Protein AF-A0A321L7L8-F1 (afdb_monomer)

Radius of gyration: 10.81 Å; Cα contacts (8 Å, |Δi|>4): 78; chains: 1; bounding box: 24×22×28 Å

Mean predicted aligned error: 4.42 Å

Structure (mmCIF, N/CA/C/O backbone):
data_AF-A0A321L7L8-F1
#
_entry.id   AF-A0A321L7L8-F1
#
loop_
_atom_site.group_PDB
_atom_site.id
_atom_site.type_symbol
_atom_site.label_atom_id
_atom_site.label_alt_id
_atom_site.label_comp_id
_atom_site.label_asym_id
_atom_site.label_entity_id
_atom_site.la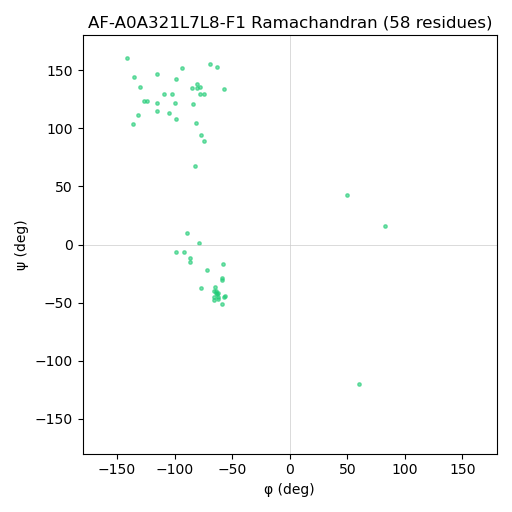bel_seq_id
_atom_site.pdbx_PDB_ins_code
_atom_site.Cartn_x
_atom_site.Cartn_y
_atom_site.Cartn_z
_atom_site.occupancy
_atom_site.B_iso_or_equiv
_atom_site.auth_seq_id
_atom_site.auth_comp_id
_atom_site.auth_asym_id
_atom_site.auth_atom_id
_atom_site.pdbx_PDB_model_num
ATOM 1 N N . MET A 1 1 ? -2.260 -5.327 -0.878 1.00 85.69 1 MET A N 1
ATOM 2 C CA . MET A 1 1 ? -1.867 -5.059 -2.272 1.00 85.69 1 MET A CA 1
ATOM 3 C C . MET A 1 1 ? -2.389 -6.188 -3.127 1.00 85.69 1 MET A C 1
ATOM 5 O O . MET A 1 1 ? -2.066 -7.330 -2.827 1.00 85.69 1 MET A O 1
ATOM 9 N N . SER A 1 2 ? -3.185 -5.876 -4.140 1.00 89.31 2 SER A N 1
ATOM 10 C CA . SER A 1 2 ? -3.650 -6.838 -5.141 1.00 89.31 2 SER A CA 1
ATOM 11 C C . SER A 1 2 ? -3.525 -6.219 -6.524 1.00 89.31 2 SER A C 1
ATOM 13 O O . SER A 1 2 ? -3.749 -5.019 -6.655 1.00 89.31 2 SER A O 1
ATOM 15 N N . TRP A 1 3 ? -3.179 -7.000 -7.542 1.00 90.94 3 TRP A N 1
ATOM 16 C CA . TRP A 1 3 ? -3.169 -6.500 -8.916 1.00 90.94 3 TRP A CA 1
ATOM 17 C C . TRP A 1 3 ? -4.600 -6.357 -9.453 1.00 90.94 3 TRP A C 1
ATOM 19 O O . TRP A 1 3 ? -5.396 -7.291 -9.356 1.00 90.94 3 TRP A O 1
ATOM 29 N N . ASP A 1 4 ? -4.931 -5.194 -10.015 1.00 89.94 4 ASP A N 1
ATOM 30 C CA . ASP A 1 4 ? -6.188 -4.954 -10.720 1.00 89.94 4 ASP A CA 1
ATOM 31 C C . ASP A 1 4 ? -5.951 -5.090 -12.229 1.00 89.94 4 ASP A C 1
ATOM 33 O O . ASP A 1 4 ? -5.318 -4.241 -12.859 1.00 89.94 4 ASP A O 1
ATOM 37 N N . THR A 1 5 ? -6.458 -6.170 -12.827 1.00 87.44 5 THR A N 1
ATOM 38 C CA . THR A 1 5 ? -6.288 -6.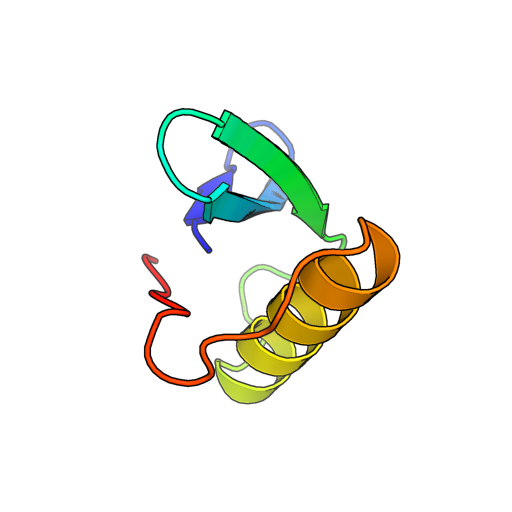449 -14.262 1.00 87.44 5 THR A CA 1
ATOM 39 C C . THR A 1 5 ? -7.115 -5.527 -15.155 1.00 87.44 5 THR A C 1
ATOM 41 O O . THR A 1 5 ? -6.767 -5.350 -16.320 1.00 87.44 5 THR A O 1
ATOM 44 N N . SER A 1 6 ? -8.183 -4.912 -14.636 1.00 88.06 6 SER A N 1
ATOM 45 C CA . SER A 1 6 ? -9.032 -4.002 -15.410 1.00 88.06 6 SER A CA 1
ATOM 46 C C . SER A 1 6 ? -8.377 -2.639 -15.586 1.00 88.06 6 SER A C 1
ATOM 48 O O . SER A 1 6 ? -8.531 -2.019 -16.636 1.00 88.06 6 SER A O 1
ATOM 50 N N . LYS A 1 7 ? -7.683 -2.156 -14.556 1.00 86.12 7 LYS A N 1
ATOM 51 C CA . LYS A 1 7 ? -6.965 -0.878 -14.572 1.00 86.12 7 LYS A CA 1
ATOM 52 C C . LYS A 1 7 ? -5.473 -1.035 -14.837 1.00 86.12 7 LYS A C 1
ATOM 54 O O . LYS A 1 7 ? -4.805 -0.023 -15.002 1.00 86.12 7 LYS A O 1
ATOM 59 N N . SER A 1 8 ? -4.979 -2.274 -14.896 1.00 89.88 8 SER A N 1
ATOM 60 C CA . SER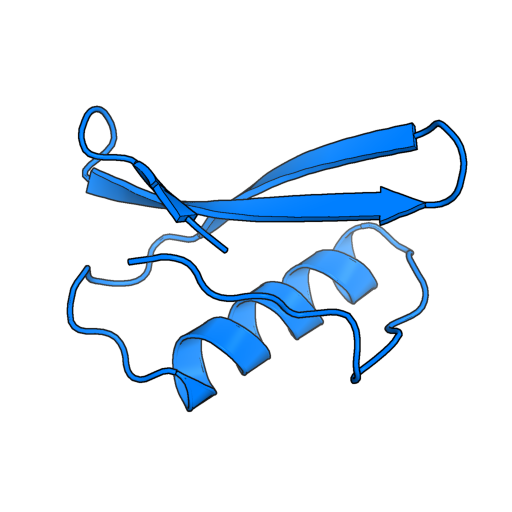 A 1 8 ? -3.554 -2.600 -15.015 1.00 89.88 8 SER A CA 1
ATOM 61 C C . SER A 1 8 ? -2.706 -1.848 -13.989 1.00 89.88 8 SER A C 1
ATOM 63 O O . SER A 1 8 ? -1.657 -1.314 -14.328 1.00 89.88 8 SER A O 1
ATOM 65 N N . ASN A 1 9 ? -3.192 -1.783 -12.748 1.00 91.06 9 ASN A N 1
ATOM 66 C CA . ASN A 1 9 ? -2.565 -1.045 -11.657 1.00 91.06 9 ASN A CA 1
ATOM 67 C C . ASN A 1 9 ? -2.680 -1.822 -10.344 1.00 91.06 9 ASN A C 1
ATOM 69 O O . ASN A 1 9 ? -3.537 -2.693 -10.180 1.00 91.06 9 ASN A O 1
ATOM 73 N N . TRP A 1 10 ? -1.835 -1.490 -9.372 1.00 91.88 10 TRP A N 1
ATOM 74 C CA . TRP A 1 10 ? -1.905 -2.109 -8.050 1.00 91.88 10 TRP A CA 1
ATOM 75 C C . TRP A 1 10 ? -2.989 -1.461 -7.197 1.00 91.88 10 TRP A C 1
ATOM 77 O O . TRP A 1 10 ? -3.105 -0.244 -7.145 1.00 91.88 10 TRP A O 1
ATOM 87 N N . LEU A 1 11 ? -3.756 -2.267 -6.471 1.00 91.38 11 LEU A N 1
ATOM 88 C CA . LEU A 1 11 ? -4.740 -1.816 -5.497 1.00 91.38 11 LEU A CA 1
ATOM 89 C C . LEU A 1 11 ? -4.212 -2.032 -4.074 1.00 91.38 11 LEU A C 1
ATOM 91 O O . LEU A 1 11 ? -4.066 -3.160 -3.587 1.00 91.38 11 LEU A O 1
ATOM 95 N N . VAL A 1 12 ? -3.955 -0.932 -3.377 1.00 89.94 12 VAL A N 1
ATOM 96 C CA . VAL A 1 12 ? -3.736 -0.899 -1.934 1.00 89.94 12 VAL A CA 1
ATOM 97 C C . VAL A 1 12 ? -5.097 -0.986 -1.255 1.00 89.94 12 VAL A C 1
ATOM 99 O O . VAL A 1 12 ? -6.009 -0.223 -1.567 1.00 89.94 12 VAL A O 1
ATOM 102 N N . ARG A 1 13 ? -5.230 -1.910 -0.305 1.00 89.19 13 ARG A N 1
ATOM 103 C CA . ARG A 1 13 ? -6.378 -1.986 0.597 1.00 89.19 13 ARG A CA 1
ATOM 104 C C . ARG A 1 13 ? -5.868 -1.713 2.003 1.00 89.19 13 ARG A C 1
ATOM 106 O O . ARG A 1 13 ? -5.070 -2.500 2.506 1.00 89.19 13 ARG A O 1
ATOM 113 N N . ILE A 1 14 ? -6.315 -0.611 2.582 1.00 86.38 14 ILE A N 1
ATOM 114 C CA . ILE A 1 14 ? -6.004 -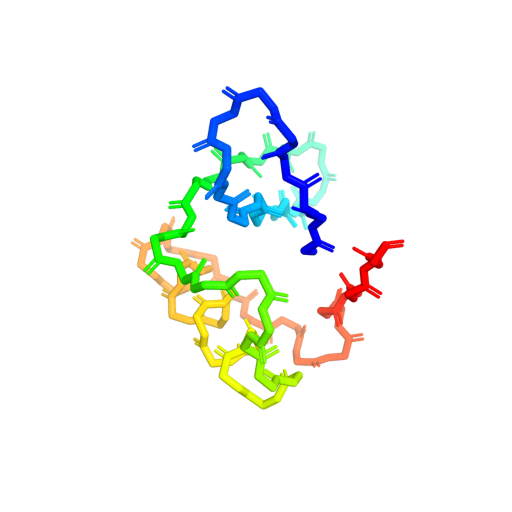0.179 3.943 1.00 86.38 14 ILE A CA 1
ATOM 115 C C . ILE A 1 14 ? -7.226 -0.528 4.783 1.00 86.38 14 ILE A C 1
ATOM 117 O O . ILE A 1 14 ? -8.349 -0.242 4.368 1.00 86.38 14 ILE A O 1
ATOM 121 N N . GLN A 1 15 ? -7.026 -1.206 5.907 1.00 84.00 15 GLN A N 1
ATOM 122 C CA . GLN A 1 15 ? -8.104 -1.577 6.816 1.00 84.00 15 GLN A CA 1
ATOM 123 C C . GLN A 1 15 ? -7.751 -1.097 8.219 1.00 84.00 15 GLN A C 1
ATOM 125 O O . GLN A 1 15 ? -6.718 -1.493 8.755 1.00 84.00 15 GLN A O 1
ATOM 130 N N . SER A 1 16 ? -8.633 -0.293 8.805 1.00 81.31 16 SER A N 1
ATOM 131 C CA . SER A 1 16 ? -8.479 0.259 10.149 1.00 81.31 16 SER A CA 1
ATOM 132 C C . SER A 1 16 ? -9.808 0.135 10.881 1.00 81.31 16 SER A C 1
ATOM 134 O O . SER A 1 16 ? -10.763 0.849 10.595 1.00 81.31 16 SER A O 1
ATOM 136 N N . GLY A 1 17 ? -9.893 -0.845 11.785 1.00 83.44 17 GLY A 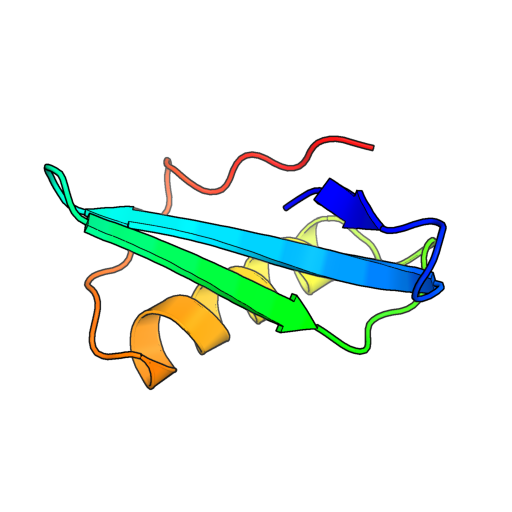N 1
ATOM 137 C CA . GLY A 1 17 ? -11.162 -1.230 12.404 1.00 83.44 17 GLY A CA 1
ATOM 138 C C . GLY A 1 17 ? -12.184 -1.694 11.358 1.00 83.44 17 GLY A C 1
ATOM 139 O O . GLY A 1 17 ? -11.936 -2.654 10.620 1.00 83.44 17 GLY A O 1
ATOM 140 N N . G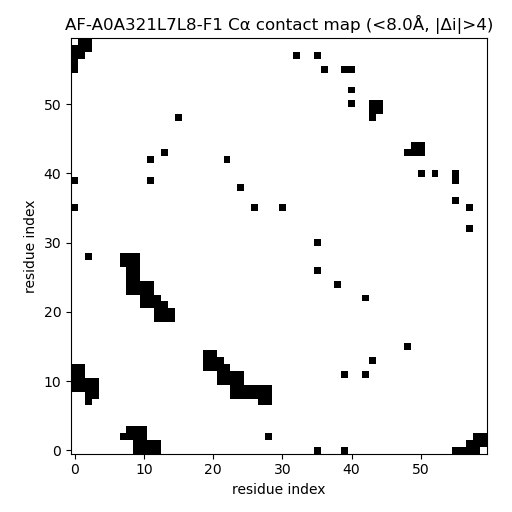LU A 1 18 ? -13.322 -1.001 11.299 1.00 85.88 18 GLU A N 1
ATOM 141 C CA . GLU A 1 18 ? -14.396 -1.218 10.318 1.00 85.88 18 GLU A CA 1
ATOM 142 C C . GLU A 1 18 ? -14.196 -0.439 9.009 1.00 85.88 18 GLU A C 1
ATOM 144 O O . GLU A 1 18 ? -14.820 -0.757 7.994 1.00 85.88 18 GLU A O 1
ATOM 149 N N . GLU A 1 19 ? -13.297 0.546 8.990 1.00 84.50 19 GLU A N 1
ATOM 150 C CA . GLU A 1 19 ? -13.034 1.352 7.805 1.00 84.50 19 GLU A CA 1
ATOM 151 C C . GLU A 1 19 ? -12.100 0.619 6.837 1.00 84.50 19 GLU A C 1
ATOM 153 O O . GLU A 1 19 ? -11.080 0.034 7.217 1.00 84.50 19 GLU A O 1
ATOM 158 N N . VAL A 1 20 ? -12.452 0.651 5.548 1.00 87.25 20 VAL A N 1
ATOM 159 C CA . VAL A 1 20 ? -11.653 0.058 4.471 1.00 87.25 20 VAL A CA 1
ATOM 160 C C . VAL A 1 20 ? -11.494 1.064 3.344 1.00 87.25 20 VAL A C 1
ATOM 162 O O . VAL A 1 20 ? -12.433 1.322 2.590 1.00 87.25 20 VAL A O 1
ATOM 165 N N . ILE A 1 21 ? -10.270 1.546 3.162 1.00 86.38 21 ILE A N 1
ATOM 166 C CA . ILE A 1 21 ? -9.903 2.419 2.051 1.00 86.38 21 ILE A CA 1
ATOM 167 C C . ILE A 1 21 ? -9.229 1.604 0.953 1.00 86.38 21 ILE A C 1
ATOM 169 O O . ILE A 1 21 ? -8.471 0.662 1.203 1.00 86.38 21 ILE A O 1
ATOM 173 N N . ARG A 1 22 ? -9.521 1.964 -0.298 1.00 89.44 22 ARG A N 1
ATOM 174 C CA . ARG A 1 22 ? -8.913 1.357 -1.482 1.00 89.44 22 ARG A CA 1
ATOM 175 C C . ARG A 1 22 ? -8.272 2.438 -2.334 1.00 89.44 22 ARG A C 1
ATOM 177 O O . ARG A 1 22 ? -8.952 3.368 -2.762 1.00 89.44 22 ARG A O 1
ATOM 184 N N . ARG A 1 23 ? -6.980 2.293 -2.610 1.00 90.25 23 ARG A N 1
ATOM 185 C CA . ARG A 1 23 ? -6.203 3.251 -3.401 1.00 90.25 23 ARG A CA 1
ATOM 186 C C . ARG A 1 23 ? -5.427 2.551 -4.493 1.00 90.25 23 ARG A C 1
ATOM 188 O O . ARG A 1 23 ? -4.816 1.517 -4.254 1.00 90.25 23 ARG A O 1
ATOM 195 N N . HIS A 1 24 ? -5.467 3.121 -5.689 1.00 89.75 24 HIS A N 1
ATOM 196 C CA . HIS A 1 24 ? -4.690 2.613 -6.808 1.00 89.75 24 HIS A CA 1
ATOM 197 C C . HIS A 1 24 ? -3.281 3.207 -6.758 1.00 89.75 24 HIS A C 1
ATOM 199 O O . HIS A 1 24 ? -3.123 4.411 -6.564 1.00 89.75 24 HIS A O 1
ATOM 205 N N . CYS A 1 25 ? -2.281 2.358 -6.953 1.00 86.62 25 CYS A N 1
ATOM 206 C CA . CYS A 1 25 ? -0.893 2.721 -7.157 1.00 86.62 25 CYS A CA 1
ATOM 207 C C . CYS A 1 25 ? -0.515 2.444 -8.607 1.00 86.62 25 CYS A C 1
ATOM 209 O O . CYS A 1 25 ? -0.710 1.337 -9.114 1.00 86.62 25 CYS A O 1
ATOM 211 N N . ASP A 1 26 ? 0.080 3.454 -9.228 1.00 86.81 26 ASP A N 1
ATOM 212 C CA . ASP A 1 26 ? 0.626 3.399 -10.579 1.00 86.81 26 ASP A CA 1
ATOM 213 C C . ASP A 1 26 ? 2.028 2.769 -10.533 1.00 86.81 26 ASP A C 1
ATOM 215 O O . ASP A 1 26 ? 3.061 3.424 -10.648 1.00 86.81 26 ASP A O 1
ATOM 219 N N . LEU A 1 27 ? 2.064 1.479 -10.200 1.00 89.06 27 LEU A N 1
ATOM 220 C CA . LEU A 1 27 ? 3.269 0.658 -10.230 1.00 89.06 27 LEU A CA 1
ATOM 221 C C . LEU A 1 27 ? 3.093 -0.430 -11.290 1.00 89.06 27 LEU A C 1
ATOM 223 O O . LEU A 1 27 ? 1.984 -0.938 -11.465 1.00 89.06 27 LEU A O 1
ATOM 227 N N . PRO A 1 28 ? 4.169 -0.843 -11.975 1.00 88.38 28 PRO A N 1
ATOM 228 C CA . PRO A 1 28 ? 4.062 -1.890 -12.975 1.00 88.38 28 PRO A CA 1
ATOM 229 C C . PRO A 1 28 ? 3.773 -3.250 -12.317 1.00 88.38 28 PRO A C 1
ATOM 231 O O . PRO A 1 28 ? 4.110 -3.489 -11.155 1.00 88.38 28 PRO A O 1
ATOM 234 N N . GLN A 1 29 ? 3.161 -4.178 -13.058 1.00 87.62 29 GLN A N 1
ATOM 235 C CA . GLN A 1 29 ? 2.799 -5.512 -12.546 1.00 87.62 29 GLN A CA 1
ATOM 236 C C . GLN A 1 29 ? 4.007 -6.307 -12.030 1.00 87.62 29 GLN A C 1
ATOM 238 O O . GLN A 1 29 ? 3.886 -7.126 -11.124 1.00 87.62 29 GLN A O 1
ATOM 243 N N . ASN A 1 30 ? 5.179 -6.071 -12.614 1.00 87.75 30 ASN A N 1
ATOM 244 C CA . ASN A 1 30 ? 6.435 -6.711 -12.242 1.00 87.75 30 AS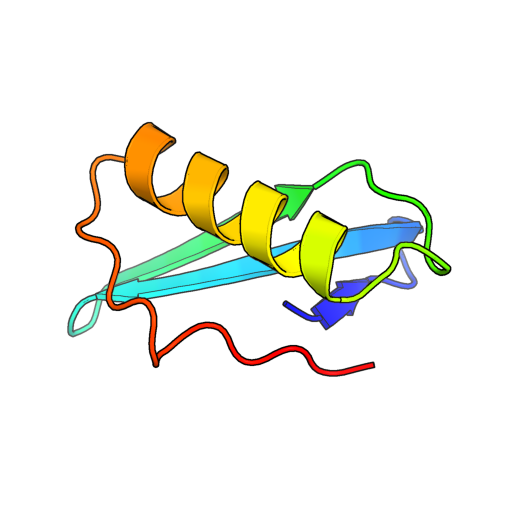N A CA 1
ATOM 245 C C . ASN A 1 30 ? 7.205 -5.948 -11.152 1.00 87.75 30 ASN A C 1
ATOM 247 O O . ASN A 1 30 ? 8.365 -6.274 -10.918 1.00 87.75 30 ASN A O 1
ATOM 251 N N . ALA A 1 31 ? 6.602 -4.939 -10.513 1.00 88.94 31 ALA A N 1
ATOM 252 C CA . ALA A 1 31 ? 7.226 -4.241 -9.399 1.00 88.94 31 ALA A CA 1
ATOM 253 C C . ALA A 1 31 ? 7.592 -5.225 -8.279 1.00 88.94 31 ALA A C 1
ATOM 255 O O . ALA A 1 31 ? 6.784 -6.065 -7.873 1.00 88.94 31 ALA A O 1
ATOM 256 N N . ASP A 1 32 ? 8.809 -5.093 -7.759 1.00 89.31 32 ASP A N 1
ATOM 257 C CA . ASP A 1 32 ? 9.282 -5.906 -6.649 1.00 89.31 32 ASP A CA 1
ATOM 258 C C . ASP A 1 32 ? 8.454 -5.675 -5.383 1.00 89.31 32 ASP A C 1
ATOM 260 O O . ASP A 1 32 ? 7.934 -4.586 -5.123 1.00 89.31 32 ASP A O 1
ATOM 264 N N . GLU A 1 33 ? 8.391 -6.688 -4.520 1.00 87.50 33 GLU A N 1
ATOM 265 C CA . GLU A 1 33 ? 7.626 -6.606 -3.271 1.00 87.50 33 GLU A CA 1
ATOM 266 C C . GLU A 1 33 ? 8.080 -5.465 -2.361 1.00 87.50 33 GLU A C 1
ATOM 268 O O . GLU A 1 33 ? 7.268 -4.919 -1.617 1.00 87.50 33 GLU A O 1
ATOM 273 N N . GLN A 1 34 ? 9.356 -5.079 -2.427 1.00 88.56 34 GLN A N 1
ATOM 274 C CA . GLN A 1 34 ? 9.865 -3.926 -1.690 1.00 88.56 34 GLN A CA 1
ATOM 275 C C . GLN A 1 34 ? 9.243 -2.619 -2.198 1.00 88.56 34 GLN A C 1
ATOM 277 O O . GLN A 1 34 ? 8.790 -1.812 -1.387 1.00 88.56 34 GLN A O 1
ATOM 282 N N . ALA A 1 35 ? 9.160 -2.432 -3.519 1.00 90.00 35 ALA A N 1
ATOM 283 C CA . ALA A 1 35 ? 8.522 -1.267 -4.125 1.00 90.00 35 ALA A CA 1
ATOM 284 C C . ALA A 1 35 ? 7.020 -1.236 -3.809 1.00 90.00 35 ALA A C 1
ATOM 286 O O . ALA A 1 35 ? 6.486 -0.196 -3.422 1.00 90.00 35 ALA A O 1
ATOM 287 N N . LEU A 1 36 ? 6.354 -2.394 -3.870 1.00 89.00 36 LEU A N 1
ATOM 288 C CA . LEU A 1 36 ? 4.949 -2.529 -3.485 1.00 89.00 36 LEU A CA 1
ATOM 289 C C . LEU A 1 36 ? 4.729 -2.200 -2.006 1.00 89.00 36 LEU A C 1
ATOM 291 O O . LEU A 1 36 ? 3.823 -1.439 -1.674 1.00 89.00 36 LEU A O 1
ATOM 295 N N . ARG A 1 37 ? 5.568 -2.709 -1.097 1.00 88.31 37 ARG A N 1
ATOM 296 C CA . ARG A 1 37 ? 5.474 -2.345 0.324 1.00 88.31 37 ARG A CA 1
ATOM 297 C C . ARG A 1 37 ? 5.728 -0.868 0.545 1.00 88.31 37 ARG A C 1
ATOM 299 O O . ARG A 1 37 ? 5.019 -0.276 1.346 1.00 88.31 37 ARG A O 1
ATOM 306 N N . ALA A 1 38 ? 6.719 -0.272 -0.112 1.00 89.62 38 ALA A N 1
ATOM 307 C CA . ALA A 1 38 ? 7.008 1.151 0.030 1.00 89.62 38 ALA A CA 1
ATOM 308 C C . ALA A 1 38 ? 5.829 2.013 -0.450 1.00 89.62 38 ALA A C 1
ATOM 310 O O . ALA A 1 38 ? 5.446 2.958 0.237 1.00 89.62 38 ALA A O 1
ATOM 311 N N . ALA A 1 39 ? 5.203 1.652 -1.573 1.00 89.62 39 ALA A N 1
ATOM 312 C CA . ALA A 1 39 ? 4.028 2.351 -2.081 1.00 89.62 39 ALA A CA 1
ATOM 313 C C . ALA A 1 39 ? 2.814 2.202 -1.158 1.00 89.62 39 ALA A C 1
ATOM 315 O O . ALA A 1 39 ? 2.230 3.213 -0.786 1.00 89.62 39 ALA A O 1
ATOM 316 N N . ALA A 1 40 ? 2.487 0.983 -0.706 1.00 87.75 40 ALA A N 1
ATOM 317 C CA . ALA A 1 40 ? 1.428 0.784 0.290 1.00 87.75 40 ALA A CA 1
ATOM 318 C C . ALA A 1 40 ? 1.707 1.594 1.557 1.00 87.75 40 ALA A C 1
ATOM 320 O O . ALA A 1 40 ? 0.805 2.252 2.062 1.00 87.75 40 ALA A O 1
ATOM 321 N N . GLN A 1 41 ? 2.955 1.575 2.037 1.00 87.94 41 GLN A N 1
ATOM 322 C CA . GLN A 1 41 ? 3.353 2.317 3.228 1.00 87.94 41 GLN A CA 1
ATOM 323 C C . GLN A 1 41 ? 3.105 3.813 3.072 1.00 87.94 41 GLN A C 1
ATOM 325 O O . GLN A 1 41 ? 2.431 4.428 3.894 1.00 87.94 41 GLN A O 1
ATOM 330 N N . LYS A 1 42 ? 3.592 4.378 1.968 1.00 89.00 42 LYS A N 1
ATOM 331 C CA . LYS A 1 42 ? 3.387 5.783 1.638 1.00 89.00 42 L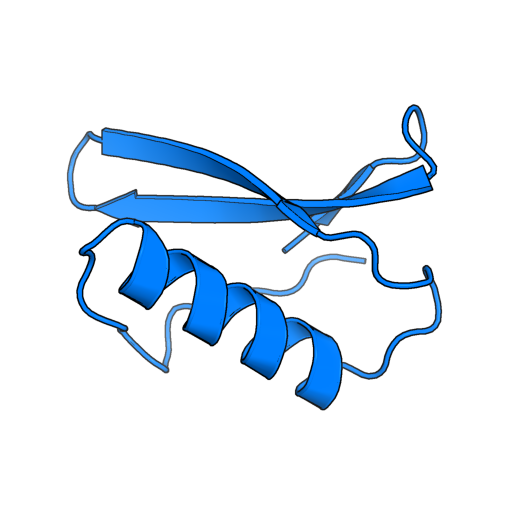YS A CA 1
ATOM 332 C C . LYS A 1 42 ? 1.899 6.129 1.581 1.00 89.00 42 LYS A C 1
ATOM 334 O O . LYS A 1 42 ? 1.513 7.130 2.161 1.00 89.00 42 LYS A O 1
ATOM 339 N N . THR A 1 43 ? 1.075 5.305 0.932 1.00 88.44 43 THR A N 1
ATOM 340 C CA . THR A 1 43 ? -0.370 5.551 0.806 1.00 88.44 43 THR A CA 1
ATOM 341 C C . THR A 1 43 ? -1.094 5.522 2.149 1.00 88.44 43 THR A C 1
ATOM 343 O O . THR A 1 43 ? -1.970 6.342 2.373 1.00 88.44 43 THR A O 1
ATOM 346 N N . VAL A 1 44 ? -0.737 4.608 3.054 1.00 86.56 44 VAL A N 1
ATOM 347 C CA . VAL A 1 44 ? -1.334 4.553 4.400 1.00 86.56 44 VAL A CA 1
ATOM 348 C C . VAL A 1 44 ? -1.038 5.838 5.172 1.00 86.56 44 VAL A C 1
ATOM 350 O O . VAL A 1 44 ? -1.958 6.438 5.717 1.00 86.56 44 VAL A O 1
ATOM 353 N N . VAL A 1 45 ? 0.220 6.293 5.155 1.00 88.12 45 VAL A N 1
ATOM 354 C CA . VAL A 1 45 ? 0.632 7.537 5.826 1.00 88.12 45 VAL A CA 1
ATOM 355 C C . VAL A 1 45 ? -0.018 8.766 5.187 1.00 88.12 45 VAL A C 1
ATOM 357 O O . VAL A 1 45 ? -0.440 9.667 5.903 1.00 88.12 45 VAL A O 1
ATOM 360 N N . ASP A 1 46 ? -0.119 8.802 3.856 1.00 88.38 46 ASP A N 1
ATOM 361 C CA . ASP A 1 46 ? -0.734 9.905 3.101 1.00 88.38 46 ASP A CA 1
ATOM 362 C C . ASP A 1 46 ? -2.237 10.039 3.394 1.00 88.38 46 ASP A C 1
ATOM 364 O O . ASP A 1 46 ? -2.741 11.146 3.554 1.00 88.38 46 ASP A O 1
ATOM 368 N N . GLU A 1 47 ? -2.934 8.912 3.575 1.00 86.19 47 GLU A N 1
ATOM 3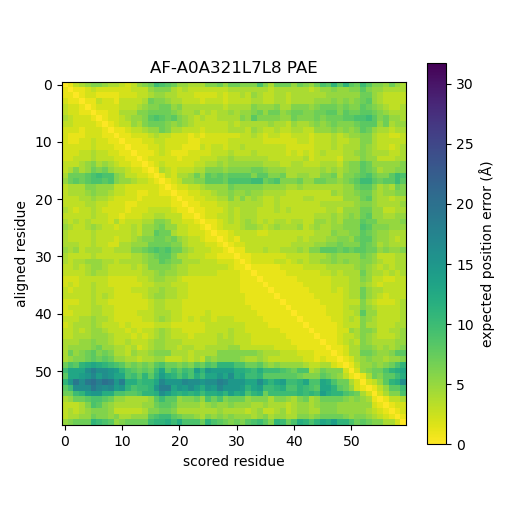69 C CA . GLU A 1 47 ? -4.340 8.888 4.000 1.00 86.19 47 GLU A CA 1
ATOM 370 C C . GLU A 1 47 ? -4.502 9.118 5.524 1.00 86.19 47 GLU A C 1
ATOM 372 O O . GLU A 1 47 ? -5.624 9.108 6.025 1.00 86.19 47 GLU A O 1
ATOM 377 N N . GLY A 1 48 ? -3.409 9.334 6.269 1.00 85.69 48 GLY A N 1
ATOM 378 C CA . GLY A 1 48 ? -3.427 9.666 7.699 1.00 85.69 48 GLY A CA 1
ATOM 379 C C . GLY A 1 48 ? -3.549 8.471 8.649 1.00 85.69 48 GLY A C 1
ATOM 380 O O . GLY A 1 48 ? -3.859 8.657 9.825 1.00 85.69 48 GLY A O 1
ATOM 381 N N . TYR A 1 49 ? -3.307 7.254 8.163 1.00 85.00 49 TYR A N 1
ATOM 382 C CA . TYR A 1 49 ? -3.374 6.032 8.961 1.00 85.00 49 TYR A CA 1
ATOM 383 C C . TYR A 1 49 ? -2.007 5.640 9.525 1.00 85.00 49 TYR A C 1
ATOM 385 O O . TYR A 1 49 ? -0.956 5.893 8.930 1.00 85.00 49 TYR A O 1
ATOM 393 N N . GLU A 1 50 ? -2.023 4.959 10.670 1.00 78.50 50 GLU A N 1
ATOM 394 C CA . GLU A 1 50 ? -0.814 4.382 11.245 1.00 78.50 50 GLU A CA 1
ATOM 395 C C . GLU A 1 50 ? -0.424 3.091 10.527 1.00 78.50 50 GLU A C 1
ATOM 397 O O . GLU A 1 50 ? -1.248 2.218 10.233 1.00 78.50 50 GLU A O 1
ATOM 402 N N . LEU A 1 51 ? 0.869 2.975 10.238 1.00 70.25 51 LEU A N 1
ATOM 403 C CA . LEU A 1 51 ? 1.421 1.809 9.579 1.00 70.25 51 LEU A CA 1
ATOM 404 C C . LEU A 1 51 ? 1.675 0.678 10.559 1.00 70.25 51 LEU A C 1
ATOM 406 O O . LEU A 1 51 ? 2.710 0.642 11.223 1.00 70.25 51 LEU A O 1
ATOM 410 N N . ASP A 1 52 ? 0.811 -0.330 10.529 1.00 69.19 52 ASP A N 1
ATOM 411 C CA . ASP A 1 52 ? 1.210 -1.646 10.998 1.00 69.19 52 ASP A CA 1
ATOM 412 C C . ASP A 1 52 ? 2.076 -2.300 9.910 1.00 69.19 52 ASP A C 1
ATOM 414 O O . ASP A 1 52 ? 1.597 -2.852 8.916 1.00 69.19 52 ASP A O 1
ATOM 418 N N . SER A 1 53 ? 3.394 -2.150 10.048 1.00 54.12 53 SER A N 1
ATOM 419 C CA . SER A 1 53 ? 4.379 -2.666 9.084 1.00 54.12 53 SER A CA 1
ATOM 420 C C . SER A 1 53 ? 4.284 -4.187 8.861 1.00 54.12 53 SER A C 1
ATOM 422 O O . SER A 1 53 ? 4.755 -4.679 7.831 1.00 54.12 53 SER A O 1
ATOM 424 N N . ALA A 1 54 ? 3.619 -4.926 9.760 1.00 56.66 54 ALA A N 1
ATOM 425 C CA . ALA A 1 54 ? 3.338 -6.353 9.626 1.00 56.66 54 ALA A CA 1
ATOM 426 C C . ALA A 1 54 ? 2.043 -6.662 8.841 1.00 56.66 54 ALA A C 1
ATOM 428 O O . ALA A 1 54 ? 1.839 -7.804 8.428 1.00 56.66 54 ALA A O 1
ATOM 429 N N . ALA A 1 55 ? 1.193 -5.669 8.559 1.00 68.25 55 ALA A N 1
ATOM 430 C CA . ALA A 1 55 ? -0.112 -5.869 7.925 1.00 68.25 55 ALA A CA 1
ATOM 431 C C . ALA A 1 55 ? -0.111 -5.774 6.385 1.00 68.25 55 ALA A C 1
ATOM 433 O O . ALA A 1 55 ? -1.131 -6.059 5.743 1.00 68.25 55 ALA A O 1
ATOM 434 N N . VAL A 1 56 ? 1.005 -5.398 5.744 1.00 73.94 56 VAL A N 1
ATOM 435 C CA . VAL A 1 56 ? 1.055 -5.260 4.276 1.00 73.94 56 VAL A CA 1
ATOM 436 C C . VAL A 1 56 ? 1.094 -6.634 3.599 1.00 73.94 56 VAL A C 1
ATOM 438 O O . VAL A 1 56 ? 2.149 -7.182 3.291 1.00 73.94 56 VAL A O 1
ATOM 441 N N . SER A 1 57 ? -0.088 -7.178 3.312 1.00 80.19 57 SER A N 1
ATOM 442 C CA . SER A 1 57 ? -0.253 -8.407 2.529 1.00 80.19 57 SER A CA 1
ATOM 443 C C . SER A 1 57 ? -0.237 -8.109 1.029 1.00 80.19 57 SER A C 1
ATOM 445 O O . SER A 1 57 ? -1.090 -7.364 0.531 1.00 80.19 57 SER A O 1
ATOM 447 N N . ILE A 1 58 ? 0.702 -8.705 0.293 1.00 84.25 58 ILE A N 1
ATOM 448 C CA . ILE A 1 58 ? 0.766 -8.648 -1.174 1.00 84.25 58 ILE A CA 1
ATOM 449 C C . ILE A 1 58 ? 0.183 -9.943 -1.739 1.00 84.25 58 ILE A C 1
ATOM 451 O O . ILE A 1 58 ? 0.649 -11.031 -1.417 1.00 84.25 58 ILE A O 1
ATOM 455 N N . LYS A 1 59 ? -0.849 -9.823 -2.573 1.00 81.38 59 LYS A N 1
ATOM 456 C CA . LYS A 1 59 ? -1.466 -10.916 -3.323 1.00 81.38 59 LYS A CA 1
ATOM 457 C C . LYS A 1 59 ? -1.241 -10.653 -4.806 1.00 81.38 59 LYS A C 1
ATOM 459 O O . LYS A 1 59 ? -1.602 -9.584 -5.296 1.00 81.38 59 LYS A O 1
ATOM 464 N N . ARG A 1 60 ? -0.592 -11.601 -5.472 1.00 77.56 60 ARG A N 1
ATOM 465 C CA . ARG A 1 60 ? -0.339 -11.573 -6.913 1.00 77.56 60 ARG A CA 1
ATOM 466 C C . ARG A 1 60 ? -1.423 -12.366 -7.626 1.00 77.56 60 ARG A C 1
ATOM 468 O O . ARG A 1 60 ? -1.857 -13.380 -7.032 1.00 77.56 60 ARG A O 1
#

pLDDT: mean 85.06, std 7.54, range [54.12, 91.88]

Solvent-accessible surface area (backbone atoms only — not comparable to full-atom values): 3771 Å² total; per-residue (Å²): 55,34,72,35,82,91,75,68,26,31,34,34,65,49,76,58,91,92,48,72,50,77,45,82,41,99,46,62,93,83,56,50,70,66,58,51,49,50,50,46,52,50,51,38,49,74,74,70,42,86,80,60,85,88,68,77,55,78,48,132

Secondary structure (DSSP, 8-state):
-EEETTTTEEEEEEEETTEEEEEEE---TT--HHHHHHHHHHHHHHTT----TT----B-

Foldseek 3Di:
DEQDPVVQWDWQWDDDPPDIDIDTDPDHPPDDPVVVLVVSVVVCVVVPHDDPSVPDDYDD

Sequence (60 aa):
MSWDTSKSNWLVRIQSGEEVIRRHCDLPQNADEQALRAAAQKTVVDEGYELDSAAVSIKR

Nearest PDB structures (foldseek):
  8ym1-assembly4_E  TM=4.022E-01  e=2.162E+00  Swine acute diarrhea syndrome coronavirus
  8ym1-assembly2_C  TM=4.036E-01  e=3.048E+00  Swine acute diarrhea syndrome coronavirus
  7o05-assembly2_B  TM=4.123E-01  e=7.445E+00  Severe acute respiratory syndrome coronavirus 2
  7ce0-assembly2_B  TM=3.860E-01  e=9.150E+00  Severe acute respiratory syndrome coronavirus 2